Protein AF-A0A2T5HXB4-F1 (afdb_monomer_lite)

Organism: NCBI:txid42354

InterPro domains:
  IPR046818 MmeI-like, C-terminal domain [PF20467] (99-154)

Radius of gyration: 26.21 Å; chains: 1; bounding box: 46×57×66 Å

Foldseek 3Di:
DDPPPDDPDDPVVCVVVVNDPPPPPPPPPVPPPDPPPPPQPPVLVVLVVQLVVLVVVLVVVLCCQLQPPVFWDFDDDPVCVVVVHGTDTDGDPPCVVVNVCSDPVNCVVVVDPVNVVSVQSNVVSVCVSVVNPPDDPPPDPVVVVVVVVVVVVVVVVVVVVVDPPPPDD

Secondary structure (DSSP, 8-state):
--S---PPPPHHHHHHTT---------------PPPP-PPPTTTHHHHHHHHHHHHHHHHHHHHHHS-TTTEEEE--HHHHHTTPPPEEEEPTT-HHHHHH--HHHHHHH--HHHHHHHHHHHHHHHHHTT-TT--TT--HHHHHHHHHHHHHHHHHHHHHHS------

Structure (mmCIF, N/CA/C/O backbone):
data_AF-A0A2T5HXB4-F1
#
_entry.id   AF-A0A2T5HXB4-F1
#
loop_
_atom_site.group_PDB
_atom_site.id
_atom_site.type_symbol
_atom_site.label_atom_id
_atom_site.label_alt_id
_atom_site.label_comp_id
_atom_site.label_asym_id
_atom_site.label_entity_id
_atom_site.label_seq_id
_atom_site.pdbx_PDB_ins_code
_atom_site.Cartn_x
_atom_site.Cartn_y
_atom_site.Cartn_z
_atom_site.occupancy
_atom_site.B_iso_or_equiv
_atom_site.auth_seq_id
_atom_site.auth_comp_id
_atom_site.auth_asym_id
_atom_site.auth_atom_id
_atom_site.pdbx_PDB_model_num
ATOM 1 N N . MET A 1 1 ? 12.388 22.398 -40.559 1.00 40.94 1 MET A N 1
ATOM 2 C CA . MET A 1 1 ? 12.284 23.500 -39.581 1.00 40.94 1 MET A CA 1
ATOM 3 C C . MET A 1 1 ? 13.487 23.392 -38.665 1.00 40.94 1 MET A C 1
ATOM 5 O O . MET A 1 1 ? 13.696 22.331 -38.093 1.00 40.94 1 MET A O 1
ATOM 9 N N . THR A 1 2 ? 14.347 24.404 -38.661 1.00 40.16 2 THR A N 1
ATOM 10 C CA . THR A 1 2 ? 15.580 24.456 -37.866 1.00 40.16 2 THR A CA 1
ATOM 11 C C . THR A 1 2 ? 15.279 24.781 -36.393 1.00 40.16 2 THR A C 1
ATOM 13 O O . THR A 1 2 ? 14.252 25.398 -36.118 1.00 40.16 2 THR A O 1
ATOM 16 N N . PRO A 1 3 ? 16.143 24.396 -35.433 1.00 42.47 3 PRO A N 1
ATOM 17 C CA . PRO A 1 3 ? 15.851 24.449 -33.991 1.00 42.47 3 PRO A CA 1
ATOM 18 C C . PRO A 1 3 ? 15.959 25.848 -33.340 1.00 42.47 3 PRO A C 1
ATOM 20 O O . PRO A 1 3 ? 16.259 25.938 -32.155 1.00 42.47 3 PRO A O 1
ATOM 23 N N . ALA A 1 4 ? 15.787 26.940 -34.090 1.00 44.69 4 ALA A N 1
ATOM 24 C CA . ALA A 1 4 ? 16.330 28.254 -33.719 1.00 44.69 4 ALA A CA 1
ATOM 25 C C . ALA A 1 4 ? 15.312 29.365 -33.378 1.00 44.69 4 ALA A C 1
ATOM 27 O O . ALA A 1 4 ? 15.701 30.523 -33.400 1.00 44.69 4 ALA A O 1
ATOM 28 N N . ASP A 1 5 ? 14.059 29.065 -33.017 1.00 48.22 5 ASP A N 1
ATOM 29 C CA . ASP A 1 5 ? 13.065 30.117 -32.700 1.00 48.22 5 ASP A CA 1
ATOM 30 C C . ASP A 1 5 ? 12.237 29.837 -31.435 1.00 48.22 5 ASP A C 1
ATOM 32 O O . ASP A 1 5 ? 11.010 29.752 -31.447 1.00 48.22 5 ASP A O 1
ATOM 36 N N . THR A 1 6 ? 12.914 29.726 -30.293 1.00 54.94 6 THR A N 1
ATOM 37 C CA . THR A 1 6 ? 12.271 29.894 -28.979 1.00 54.94 6 THR A CA 1
ATOM 38 C C . THR A 1 6 ? 13.093 30.834 -28.111 1.00 54.94 6 THR A C 1
ATOM 40 O O . THR A 1 6 ? 13.538 30.461 -27.026 1.00 54.94 6 THR A O 1
ATOM 43 N N . ASN A 1 7 ? 13.330 32.056 -28.586 1.00 55.59 7 ASN A N 1
ATOM 44 C CA . ASN A 1 7 ? 13.723 33.117 -27.668 1.00 55.59 7 ASN A CA 1
ATOM 45 C C . ASN A 1 7 ? 12.453 33.613 -26.945 1.00 55.59 7 ASN A C 1
ATOM 47 O O . ASN A 1 7 ? 11.413 33.758 -27.597 1.00 55.59 7 ASN A O 1
ATOM 51 N N . PRO A 1 8 ? 12.469 33.839 -25.619 1.00 56.12 8 PRO A N 1
ATOM 52 C CA . PRO A 1 8 ? 11.319 34.408 -24.931 1.00 56.12 8 PRO A CA 1
ATOM 53 C C . PRO A 1 8 ? 10.996 35.776 -25.540 1.00 56.12 8 PRO A C 1
ATOM 55 O O . PRO A 1 8 ? 11.896 36.598 -25.704 1.00 56.12 8 PRO A O 1
ATOM 58 N N . LYS A 1 9 ? 9.721 36.018 -25.871 1.00 65.62 9 LYS A N 1
ATOM 59 C CA . LYS A 1 9 ? 9.261 37.313 -26.399 1.00 65.62 9 LYS A CA 1
ATOM 60 C C . LYS A 1 9 ? 9.667 38.443 -25.459 1.00 65.62 9 LYS A C 1
ATOM 62 O O . LYS A 1 9 ? 9.583 38.276 -24.234 1.00 65.62 9 LYS A O 1
ATOM 67 N N . SER A 1 10 ? 10.074 39.574 -26.024 1.00 69.12 10 SER A N 1
ATOM 68 C CA . SER A 1 10 ? 10.408 40.750 -25.224 1.00 69.12 10 SER A CA 1
ATOM 69 C C . SER A 1 10 ? 9.160 41.271 -24.506 1.00 69.12 10 SER A C 1
ATOM 71 O O . SER A 1 10 ? 8.021 40.985 -24.889 1.00 69.12 10 SER A O 1
ATOM 73 N N . ASP A 1 11 ? 9.351 42.034 -23.434 1.00 61.50 11 ASP A N 1
ATOM 74 C CA . ASP A 1 11 ? 8.221 42.575 -22.671 1.00 61.50 11 ASP A CA 1
ATOM 75 C C . ASP A 1 11 ? 7.391 43.576 -23.492 1.00 61.50 11 ASP A C 1
ATOM 77 O O . ASP A 1 11 ? 6.183 43.710 -23.290 1.00 61.50 11 ASP A O 1
ATOM 81 N N . GLU A 1 12 ? 8.007 44.194 -24.499 1.00 67.25 12 GLU A N 1
ATOM 82 C CA . GLU A 1 12 ? 7.352 45.080 -25.460 1.00 67.25 12 GLU A CA 1
ATOM 83 C C . GLU A 1 12 ? 6.414 44.309 -26.407 1.00 67.25 12 GLU A C 1
ATOM 85 O O . GLU A 1 12 ? 5.265 44.710 -26.612 1.00 67.25 12 GLU A O 1
ATOM 90 N N . GLU A 1 13 ? 6.838 43.136 -26.893 1.00 66.81 13 GLU A N 1
ATOM 91 C CA . GLU A 1 13 ? 5.997 42.248 -27.709 1.00 66.81 13 GLU A CA 1
ATOM 92 C C . GLU A 1 13 ? 4.819 41.671 -26.913 1.00 66.81 13 GLU A C 1
ATOM 94 O O . GLU A 1 13 ? 3.716 41.514 -27.444 1.00 66.81 13 GLU A O 1
ATOM 99 N N . LYS A 1 14 ? 5.023 41.371 -25.623 1.00 64.12 14 LYS A N 1
ATOM 100 C CA . LYS A 1 14 ? 3.949 40.901 -24.732 1.00 64.12 14 LYS A CA 1
ATOM 101 C C . LYS A 1 14 ? 2.886 41.982 -24.528 1.00 64.12 14 LYS A C 1
ATOM 103 O O . LYS A 1 14 ? 1.695 41.678 -24.624 1.00 64.12 14 LYS A O 1
ATOM 108 N N . ARG A 1 15 ? 3.298 43.240 -24.327 1.00 67.25 15 ARG A N 1
ATOM 109 C CA . ARG A 1 15 ? 2.386 44.390 -24.194 1.00 67.25 15 ARG A CA 1
ATOM 110 C C . ARG A 1 15 ? 1.585 44.653 -25.466 1.00 67.25 15 ARG A C 1
ATOM 112 O O . ARG A 1 15 ? 0.379 44.873 -25.381 1.00 67.25 15 ARG A O 1
ATOM 119 N N . ALA A 1 16 ? 2.225 44.572 -26.634 1.00 69.25 16 ALA A N 1
ATOM 120 C CA . ALA A 1 16 ? 1.561 44.744 -27.929 1.00 69.25 16 ALA A CA 1
ATOM 121 C C . ALA A 1 16 ? 0.493 43.665 -28.203 1.00 69.25 16 ALA A C 1
ATOM 123 O O . ALA A 1 16 ? -0.519 43.939 -28.845 1.00 69.25 16 ALA A O 1
ATOM 124 N N . LEU A 1 17 ? 0.682 42.454 -27.666 1.00 63.59 17 LEU A N 1
ATOM 125 C CA . LEU A 1 17 ? -0.281 41.347 -27.733 1.00 63.59 17 LEU A CA 1
ATOM 126 C C . LEU A 1 17 ? -1.390 41.422 -26.666 1.00 63.59 17 LEU A C 1
ATOM 128 O O . LEU A 1 17 ? -2.190 40.494 -26.551 1.00 63.59 17 LEU A O 1
ATOM 132 N N . GLY A 1 18 ? -1.453 42.503 -25.883 1.00 47.62 18 GLY A N 1
ATOM 133 C CA . GLY A 1 18 ? -2.497 42.711 -24.881 1.00 47.62 18 GLY A CA 1
ATOM 134 C C . GLY A 1 18 ? -2.342 41.856 -23.621 1.00 47.62 18 GLY A C 1
ATOM 135 O O . GLY A 1 18 ? -3.285 41.777 -22.828 1.00 47.62 18 GLY A O 1
ATOM 136 N N . TYR A 1 19 ? -1.173 41.238 -23.398 1.00 51.59 19 TYR A N 1
ATOM 137 C CA . TYR A 1 19 ? -0.861 40.679 -22.086 1.00 51.59 19 TYR A CA 1
ATOM 138 C C . TYR A 1 19 ? -0.754 41.840 -21.102 1.00 51.59 19 TYR A C 1
ATOM 140 O O . TYR A 1 19 ? 0.117 42.701 -21.224 1.00 51.59 19 TYR A O 1
ATOM 148 N N . LYS A 1 20 ? -1.667 41.878 -20.129 1.00 54.88 20 LYS A N 1
ATOM 149 C CA . LYS A 1 20 ? -1.502 42.755 -18.972 1.00 54.88 20 LYS A CA 1
ATOM 150 C C . LYS A 1 20 ? -0.253 42.296 -18.236 1.00 54.88 20 LYS A C 1
ATOM 152 O O . LYS A 1 20 ? -0.041 41.086 -18.134 1.00 54.88 20 LYS A O 1
ATOM 157 N N . ASP A 1 21 ? 0.530 43.246 -17.732 1.00 51.25 21 ASP A N 1
ATOM 158 C CA . ASP A 1 21 ? 1.555 42.964 -16.734 1.00 51.25 21 ASP A CA 1
ATOM 159 C C . ASP A 1 21 ? 0.824 42.235 -15.609 1.00 51.25 21 ASP A C 1
ATOM 161 O O . ASP A 1 21 ? 0.056 42.835 -14.860 1.00 51.25 21 ASP A O 1
ATOM 165 N N . SER A 1 22 ? 0.902 40.903 -15.593 1.00 47.88 22 SER A N 1
ATOM 166 C CA . SER A 1 22 ? 0.325 40.141 -14.503 1.00 47.88 22 SER A CA 1
ATOM 167 C C . SER A 1 22 ? 1.006 40.694 -13.271 1.00 47.88 22 SER A C 1
ATOM 169 O O . SER A 1 22 ? 2.240 40.705 -13.252 1.00 47.88 22 SER A O 1
ATOM 171 N N . ASP A 1 23 ? 0.227 41.158 -12.296 1.00 40.44 23 ASP A N 1
ATOM 172 C CA . ASP A 1 23 ? 0.680 41.450 -10.942 1.00 40.44 23 ASP A CA 1
ATOM 173 C C . ASP A 1 23 ? 1.238 40.154 -10.337 1.00 40.44 23 ASP A C 1
ATOM 175 O O . ASP A 1 23 ? 0.651 39.497 -9.485 1.00 40.44 23 ASP A O 1
ATOM 179 N N . ASN A 1 24 ? 2.403 39.764 -10.833 1.00 45.91 24 ASN A N 1
ATOM 180 C CA . ASN A 1 24 ? 3.348 38.869 -10.226 1.00 45.91 24 ASN A CA 1
ATOM 181 C C . ASN A 1 24 ? 4.294 39.756 -9.412 1.00 45.91 24 ASN A C 1
ATOM 183 O O . ASN A 1 24 ? 5.512 39.602 -9.442 1.00 45.91 24 ASN A O 1
ATOM 187 N N . GLN A 1 25 ? 3.719 40.712 -8.664 1.00 40.38 25 GLN A N 1
ATOM 188 C CA . GLN A 1 25 ? 4.260 40.984 -7.347 1.00 40.38 25 GLN A CA 1
ATOM 189 C C . GLN A 1 25 ? 4.327 39.617 -6.700 1.00 40.38 25 GLN A C 1
ATOM 191 O O . GLN A 1 25 ? 3.293 38.972 -6.506 1.00 40.38 25 GLN A O 1
ATOM 196 N N . ALA A 1 26 ? 5.556 39.142 -6.503 1.00 35.62 26 ALA A N 1
ATOM 197 C CA . ALA A 1 26 ? 5.826 37.944 -5.750 1.00 35.62 26 ALA A CA 1
ATOM 198 C C . ALA A 1 26 ? 4.856 37.964 -4.577 1.00 35.62 26 ALA A C 1
ATOM 200 O O . ALA A 1 26 ? 4.906 38.878 -3.752 1.00 35.62 26 ALA A O 1
ATOM 201 N N . ARG A 1 27 ? 3.924 37.007 -4.538 1.00 41.66 27 ARG A N 1
ATOM 202 C CA . ARG A 1 27 ? 3.272 36.673 -3.286 1.00 41.66 27 ARG A CA 1
ATOM 203 C C . ARG A 1 27 ? 4.419 36.239 -2.390 1.00 41.66 27 ARG A C 1
ATOM 205 O O . ARG A 1 27 ? 4.738 35.059 -2.302 1.00 41.66 27 ARG A O 1
ATOM 212 N N . THR A 1 28 ? 5.024 37.200 -1.707 1.00 40.09 28 THR A N 1
ATOM 213 C CA . THR A 1 28 ? 5.630 37.024 -0.403 1.00 40.09 28 THR A CA 1
ATOM 214 C C . THR A 1 28 ? 4.466 36.724 0.537 1.00 40.09 28 THR A C 1
ATOM 216 O O . THR A 1 28 ? 4.181 37.466 1.469 1.00 40.09 28 THR A O 1
ATOM 219 N N . GLY A 1 29 ? 3.724 35.647 0.252 1.00 44.34 29 GLY A N 1
ATOM 220 C CA . GLY A 1 29 ? 3.163 34.890 1.338 1.00 44.34 29 GLY A CA 1
ATOM 221 C C . GLY A 1 29 ? 4.387 34.534 2.149 1.00 44.34 29 GLY A C 1
ATOM 222 O O . GLY A 1 29 ? 5.337 33.964 1.606 1.00 44.34 29 GLY A O 1
ATOM 223 N N . GLU A 1 30 ? 4.422 34.969 3.402 1.00 43.09 30 GLU A N 1
ATOM 224 C CA . GLU A 1 30 ? 5.189 34.246 4.395 1.00 43.09 30 GLU A CA 1
ATOM 225 C C . GLU A 1 30 ? 4.913 32.772 4.113 1.00 43.09 30 GLU A C 1
ATOM 227 O O . GLU A 1 30 ? 3.795 32.286 4.302 1.00 43.09 30 GLU A O 1
ATOM 232 N N . TYR A 1 31 ? 5.891 32.078 3.529 1.00 47.53 31 TYR A N 1
ATOM 233 C CA . TYR A 1 31 ? 5.889 30.636 3.559 1.00 47.53 31 TYR A CA 1
ATOM 234 C C . TYR A 1 31 ? 5.983 30.356 5.045 1.00 47.53 31 TYR A C 1
ATOM 236 O O . TYR A 1 31 ? 7.068 30.442 5.622 1.00 47.53 31 TYR A O 1
ATOM 244 N N . ALA A 1 32 ? 4.824 30.147 5.679 1.00 55.91 32 ALA A N 1
ATOM 245 C CA . ALA A 1 32 ? 4.756 29.619 7.022 1.00 55.91 32 ALA A CA 1
ATOM 246 C C . ALA A 1 32 ? 5.779 28.489 7.049 1.00 55.91 32 ALA A C 1
ATOM 248 O O . ALA A 1 32 ? 5.769 27.646 6.142 1.00 55.91 32 ALA A O 1
ATOM 249 N N . ALA A 1 33 ? 6.727 28.575 7.989 1.00 53.66 33 ALA A N 1
ATOM 250 C CA . ALA A 1 33 ? 7.830 27.632 8.086 1.00 53.66 33 ALA A CA 1
ATOM 251 C C . ALA A 1 33 ? 7.292 26.217 7.832 1.00 53.66 33 ALA A C 1
ATOM 253 O O . ALA A 1 33 ? 6.191 25.924 8.320 1.00 53.66 33 ALA A O 1
ATOM 254 N N . PRO A 1 34 ? 7.996 25.375 7.044 1.00 55.44 34 PRO A N 1
ATOM 255 C CA . PRO A 1 34 ? 7.513 24.039 6.724 1.00 55.44 34 PRO A CA 1
ATOM 256 C C . PRO A 1 34 ? 7.028 23.406 8.018 1.00 55.44 34 PRO A C 1
ATOM 258 O O . PRO A 1 34 ? 7.781 23.392 8.995 1.00 55.44 34 PRO A O 1
ATOM 261 N N . ILE A 1 35 ? 5.750 23.001 8.040 1.00 53.84 35 ILE A N 1
ATOM 262 C CA . ILE A 1 35 ? 5.123 22.446 9.240 1.00 53.84 35 ILE A CA 1
ATOM 263 C C . ILE A 1 35 ? 6.107 21.398 9.759 1.00 53.84 35 ILE A C 1
ATOM 265 O O . ILE A 1 35 ? 6.435 20.480 8.996 1.00 53.84 35 ILE A O 1
ATOM 269 N N . PRO A 1 36 ? 6.658 21.571 10.976 1.00 52.16 36 PRO A N 1
ATOM 270 C CA . PRO A 1 36 ? 7.692 20.683 11.466 1.00 52.16 36 PRO A CA 1
ATOM 271 C C . PRO A 1 36 ? 7.163 19.262 11.356 1.00 52.16 36 PRO A C 1
ATOM 273 O O . PRO A 1 36 ? 6.002 19.009 11.694 1.00 52.16 36 PRO A O 1
ATOM 276 N N . ALA A 1 37 ? 7.991 18.358 10.823 1.00 56.44 37 ALA A N 1
ATOM 277 C CA . ALA A 1 37 ? 7.622 16.959 10.716 1.00 56.44 37 ALA A CA 1
ATOM 278 C C . ALA A 1 37 ? 7.099 16.524 12.085 1.00 56.44 37 ALA A C 1
ATOM 280 O O . ALA A 1 37 ? 7.822 16.613 13.080 1.00 56.44 37 ALA A O 1
ATOM 281 N N . ILE A 1 38 ? 5.824 16.133 12.150 1.00 60.50 38 ILE A N 1
ATOM 282 C CA . ILE A 1 38 ? 5.235 15.622 13.382 1.00 60.50 38 ILE A CA 1
ATOM 283 C C . ILE A 1 38 ? 5.901 14.268 13.604 1.00 60.50 38 ILE A C 1
ATOM 285 O O . ILE A 1 38 ? 5.464 13.246 13.076 1.00 60.50 38 ILE A O 1
ATOM 289 N N . ILE A 1 39 ? 7.029 14.279 14.313 1.00 63.81 39 ILE A N 1
ATOM 290 C CA . ILE A 1 39 ? 7.713 13.064 14.722 1.00 63.81 39 ILE A CA 1
ATOM 291 C C . ILE A 1 39 ? 6.757 12.366 15.679 1.00 63.81 39 ILE A C 1
ATOM 293 O O . ILE A 1 39 ? 6.357 12.942 16.690 1.00 63.81 39 ILE A O 1
ATOM 297 N N . ALA A 1 40 ? 6.357 11.143 15.327 1.00 62.97 40 ALA A N 1
ATOM 298 C CA . ALA A 1 40 ? 5.561 10.310 16.211 1.00 62.97 40 ALA A CA 1
ATOM 299 C C . ALA A 1 40 ? 6.255 10.265 17.577 1.00 62.97 40 ALA A C 1
ATOM 301 O O . ALA A 1 40 ? 7.431 9.893 17.671 1.00 62.97 40 ALA A O 1
ATOM 302 N N . ASN A 1 41 ? 5.532 10.656 18.626 1.00 78.31 41 ASN A N 1
ATOM 303 C CA . ASN A 1 41 ? 6.059 10.565 19.981 1.00 78.31 41 ASN A CA 1
ATOM 304 C C . ASN A 1 41 ? 6.404 9.100 20.289 1.00 78.31 41 ASN A C 1
ATOM 306 O O . ASN A 1 41 ? 5.890 8.186 19.642 1.00 78.31 41 ASN A O 1
ATOM 310 N N . GLU A 1 42 ? 7.245 8.855 21.294 1.00 78.75 42 GLU A N 1
ATOM 311 C CA . GLU A 1 42 ? 7.710 7.501 21.646 1.00 78.75 42 GLU A CA 1
ATOM 312 C C . GLU A 1 42 ? 6.553 6.486 21.764 1.00 78.75 42 GLU A C 1
ATOM 314 O O . GLU A 1 42 ? 6.637 5.372 21.257 1.00 78.75 42 GLU A O 1
ATOM 319 N N . SER A 1 43 ? 5.417 6.913 22.325 1.00 82.69 43 SER A N 1
ATOM 320 C CA . SER A 1 43 ? 4.200 6.102 22.462 1.00 82.69 43 SER A CA 1
ATOM 321 C C . SER A 1 43 ? 3.493 5.763 21.142 1.00 82.69 43 SER A C 1
ATOM 323 O O . SER A 1 43 ? 2.771 4.772 21.072 1.00 82.69 43 SER A O 1
ATOM 325 N N . GLN A 1 44 ? 3.682 6.562 20.092 1.00 85.19 44 GLN A N 1
ATOM 326 C CA . GLN A 1 44 ? 3.080 6.383 18.766 1.00 85.19 44 GLN A CA 1
ATOM 327 C C . GLN A 1 44 ? 4.002 5.626 17.801 1.00 85.19 44 GLN A C 1
ATOM 329 O O . GLN A 1 44 ? 3.535 5.115 16.780 1.00 85.19 44 GLN A O 1
ATOM 334 N N . ARG A 1 45 ? 5.302 5.526 18.114 1.00 88.25 45 ARG A N 1
ATOM 335 C CA . ARG 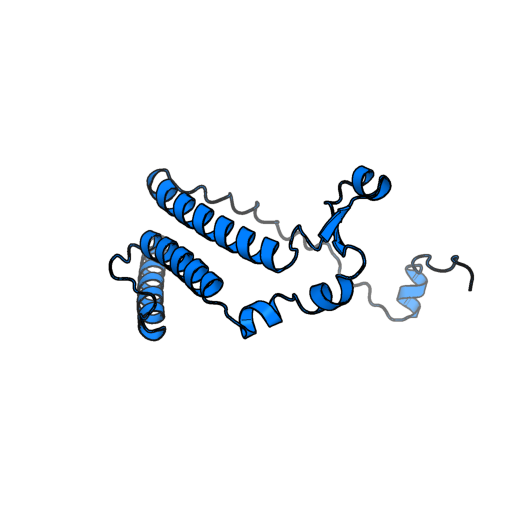A 1 45 ? 6.307 4.883 17.257 1.00 88.25 45 ARG A CA 1
ATOM 336 C C . ARG A 1 45 ? 5.957 3.435 16.884 1.00 88.25 45 ARG A C 1
ATOM 338 O O . ARG A 1 45 ? 6.073 3.122 15.700 1.00 88.25 45 ARG A O 1
ATOM 345 N N . PRO A 1 46 ? 5.485 2.561 17.797 1.00 92.38 46 PRO A N 1
ATOM 346 C CA . PRO A 1 46 ? 5.138 1.187 17.427 1.00 92.38 46 PRO A CA 1
ATOM 347 C C . PRO A 1 46 ? 4.027 1.117 16.372 1.00 92.38 46 PRO A C 1
ATOM 349 O O . PRO A 1 46 ? 4.129 0.363 15.409 1.00 92.38 46 PRO A O 1
ATOM 352 N N . ALA A 1 47 ? 2.992 1.951 16.515 1.00 92.00 47 ALA A N 1
ATOM 353 C CA . ALA A 1 47 ? 1.894 2.022 15.556 1.00 92.00 47 ALA A CA 1
ATOM 354 C C . ALA A 1 47 ? 2.359 2.578 14.199 1.00 92.00 47 ALA A C 1
ATOM 356 O O . ALA A 1 47 ? 2.001 2.038 13.154 1.00 92.00 47 ALA A O 1
ATOM 357 N N . ALA A 1 48 ? 3.203 3.615 14.209 1.00 92.06 48 ALA A N 1
ATOM 358 C CA . ALA A 1 48 ? 3.778 4.182 12.992 1.00 92.06 48 ALA A CA 1
ATOM 359 C C . ALA A 1 48 ? 4.636 3.159 12.224 1.00 92.06 48 ALA A C 1
ATOM 361 O O . ALA A 1 48 ? 4.517 3.060 11.005 1.00 92.06 48 ALA A O 1
ATOM 362 N N . LEU A 1 49 ? 5.452 2.366 12.929 1.00 94.25 49 LEU A N 1
ATOM 363 C CA . LEU A 1 49 ? 6.256 1.298 12.328 1.00 94.25 49 LEU A CA 1
ATOM 364 C C . LEU A 1 49 ? 5.383 0.197 11.717 1.00 94.25 49 LEU A C 1
ATOM 366 O O . LEU A 1 49 ? 5.632 -0.204 10.584 1.00 94.25 49 LEU A O 1
ATOM 370 N N . ALA A 1 50 ? 4.335 -0.240 12.420 1.00 95.56 50 ALA A N 1
ATOM 371 C CA . ALA A 1 50 ? 3.419 -1.260 11.909 1.00 95.56 50 ALA A CA 1
ATOM 372 C C . ALA A 1 50 ? 2.713 -0.810 10.616 1.00 95.56 50 ALA A C 1
ATOM 374 O O . ALA A 1 50 ? 2.609 -1.577 9.658 1.00 95.56 50 ALA A O 1
ATOM 375 N N . ILE A 1 51 ? 2.271 0.452 10.559 1.00 96.44 51 ILE A N 1
ATOM 376 C CA . ILE A 1 51 ? 1.688 1.038 9.344 1.00 96.44 51 ILE A CA 1
ATOM 377 C C . ILE A 1 51 ? 2.737 1.111 8.230 1.00 96.44 51 ILE A C 1
ATOM 379 O O . ILE A 1 51 ? 2.449 0.733 7.094 1.00 96.44 51 ILE A O 1
ATOM 383 N N . ALA A 1 52 ? 3.951 1.575 8.541 1.00 96.38 52 ALA A N 1
ATOM 384 C CA . ALA A 1 52 ? 5.027 1.702 7.564 1.00 96.38 52 ALA A CA 1
ATOM 385 C C . ALA A 1 52 ? 5.405 0.348 6.947 1.00 96.38 52 ALA A C 1
ATOM 387 O O . ALA A 1 52 ? 5.544 0.252 5.729 1.00 96.38 52 ALA A O 1
ATOM 388 N N . GLU A 1 53 ? 5.508 -0.706 7.757 1.00 97.62 53 GLU A N 1
ATOM 389 C CA . GLU A 1 53 ? 5.800 -2.063 7.292 1.00 97.62 53 GLU A CA 1
ATOM 390 C C . GLU A 1 53 ? 4.698 -2.593 6.362 1.00 97.62 53 GLU A C 1
ATOM 392 O O . GLU A 1 53 ? 4.982 -3.069 5.258 1.00 97.62 53 GLU A O 1
ATOM 397 N N . ALA A 1 54 ? 3.429 -2.455 6.761 1.00 97.62 54 ALA A N 1
ATOM 398 C CA . ALA A 1 54 ? 2.297 -2.893 5.947 1.00 97.62 54 ALA A CA 1
ATOM 399 C C . ALA A 1 54 ? 2.212 -2.119 4.618 1.00 97.62 54 ALA A C 1
ATOM 401 O O . ALA A 1 54 ? 2.038 -2.717 3.550 1.00 97.62 54 ALA A O 1
ATOM 402 N N . ALA A 1 55 ? 2.399 -0.797 4.661 1.00 98.00 55 ALA A N 1
ATOM 403 C CA . ALA A 1 55 ? 2.401 0.057 3.478 1.00 98.00 55 ALA A CA 1
ATOM 404 C C . ALA A 1 55 ? 3.572 -0.270 2.540 1.00 98.00 55 ALA A C 1
ATOM 406 O O . ALA A 1 55 ? 3.380 -0.357 1.322 1.00 98.00 55 ALA A O 1
ATOM 407 N N . PHE A 1 56 ? 4.764 -0.506 3.096 1.00 97.69 56 PHE A N 1
ATOM 408 C CA . PHE A 1 56 ? 5.940 -0.922 2.337 1.00 97.69 56 PHE A CA 1
ATOM 409 C C . PHE A 1 56 ? 5.691 -2.251 1.624 1.00 97.69 56 PHE A C 1
ATOM 411 O O . PHE A 1 56 ? 5.912 -2.350 0.417 1.00 97.69 56 PHE A O 1
ATOM 418 N N . LYS A 1 57 ? 5.141 -3.246 2.327 1.00 97.69 57 LYS A N 1
ATOM 419 C CA . LYS A 1 57 ? 4.800 -4.551 1.750 1.00 97.69 57 LYS A CA 1
ATOM 420 C C . LYS A 1 57 ? 3.773 -4.433 0.623 1.00 97.69 57 LYS A C 1
ATOM 422 O O . LYS A 1 57 ? 3.964 -5.008 -0.448 1.00 97.69 57 LYS A O 1
ATOM 427 N N . LEU A 1 58 ? 2.713 -3.647 0.814 1.00 97.81 58 LEU A N 1
ATOM 428 C CA . LEU A 1 58 ? 1.724 -3.376 -0.232 1.00 97.81 58 LEU A CA 1
ATOM 429 C C . LEU A 1 58 ? 2.361 -2.676 -1.449 1.00 97.81 58 LEU A C 1
ATOM 431 O O . LEU A 1 58 ? 2.020 -2.985 -2.593 1.00 97.81 58 LEU A O 1
ATOM 435 N N . ASN A 1 59 ? 3.271 -1.725 -1.231 1.00 97.62 59 ASN A N 1
ATOM 436 C CA . ASN A 1 59 ? 3.990 -1.050 -2.311 1.00 97.62 59 ASN A CA 1
ATOM 437 C C . ASN A 1 59 ? 4.938 -1.994 -3.063 1.00 97.62 59 ASN A C 1
ATOM 439 O O . ASN A 1 59 ? 4.999 -1.946 -4.290 1.00 97.62 59 ASN A O 1
ATOM 443 N N . GLN A 1 60 ? 5.633 -2.877 -2.346 1.00 96.81 60 GLN A N 1
ATOM 444 C CA . GLN A 1 60 ? 6.513 -3.885 -2.927 1.00 96.81 60 GLN A CA 1
ATOM 445 C C . GLN A 1 60 ? 5.725 -4.852 -3.817 1.00 96.81 60 GLN A C 1
ATOM 447 O O . GLN A 1 60 ? 6.102 -5.076 -4.963 1.00 96.81 60 GLN A O 1
ATOM 452 N N . LEU A 1 61 ? 4.589 -5.369 -3.337 1.00 97.19 61 LEU A N 1
ATOM 453 C CA . LEU A 1 61 ? 3.736 -6.273 -4.114 1.00 97.19 61 LEU A CA 1
ATOM 454 C C . LEU A 1 61 ? 3.169 -5.594 -5.368 1.00 97.19 61 LEU A C 1
ATOM 456 O O . LEU A 1 61 ? 3.201 -6.180 -6.449 1.00 97.19 61 LEU A O 1
ATOM 460 N N . ARG A 1 62 ? 2.705 -4.341 -5.249 1.00 97.12 62 ARG A N 1
ATOM 461 C CA . ARG A 1 62 ? 2.247 -3.548 -6.403 1.00 97.12 62 ARG A CA 1
ATOM 462 C C . ARG A 1 62 ? 3.373 -3.312 -7.404 1.00 97.12 62 ARG A C 1
ATOM 464 O O . ARG A 1 62 ? 3.168 -3.528 -8.592 1.00 97.12 62 ARG A O 1
ATOM 471 N N . SER A 1 63 ? 4.552 -2.920 -6.930 1.00 95.06 63 SER A N 1
ATOM 472 C CA . SER A 1 63 ? 5.725 -2.677 -7.776 1.00 95.06 63 SER A CA 1
ATOM 473 C C . SER A 1 63 ? 6.167 -3.937 -8.518 1.00 95.06 63 SER A C 1
ATOM 475 O O . SER A 1 63 ? 6.386 -3.871 -9.722 1.00 95.06 63 SER A O 1
ATOM 477 N N . ASN A 1 64 ? 6.219 -5.084 -7.834 1.00 95.31 64 ASN A N 1
ATOM 478 C CA . ASN A 1 64 ? 6.584 -6.370 -8.432 1.00 95.31 64 ASN A CA 1
ATOM 479 C C . ASN A 1 64 ? 5.532 -6.859 -9.430 1.00 95.31 64 ASN A C 1
ATOM 481 O O . ASN A 1 64 ? 5.869 -7.476 -10.434 1.00 95.31 64 ASN A O 1
ATOM 485 N N . TRP A 1 65 ? 4.249 -6.588 -9.173 1.00 95.88 65 TRP A N 1
ATOM 486 C CA . TRP A 1 65 ? 3.204 -6.894 -10.140 1.00 95.88 65 TRP A CA 1
ATOM 487 C C . TRP A 1 65 ? 3.302 -5.986 -11.368 1.00 95.88 65 TRP A C 1
ATOM 489 O O . TRP A 1 65 ? 3.210 -6.488 -12.480 1.00 95.88 65 TRP A O 1
ATOM 499 N N . LEU A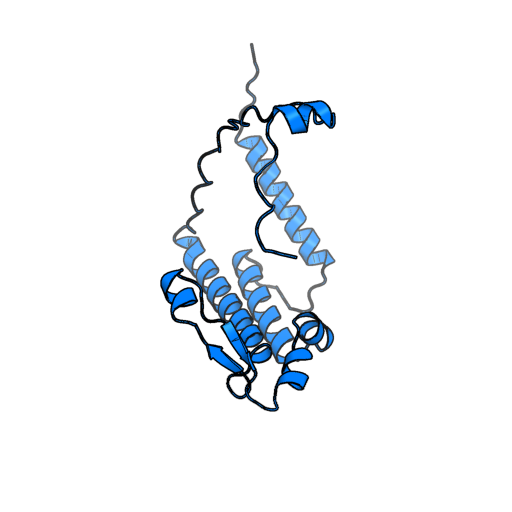 1 66 ? 3.505 -4.676 -11.197 1.00 95.31 66 LEU A N 1
ATOM 500 C CA . LEU A 1 66 ? 3.627 -3.732 -12.315 1.00 95.31 66 LEU A CA 1
ATOM 501 C C . LEU A 1 66 ? 4.870 -4.004 -13.163 1.00 95.31 66 LEU A C 1
ATOM 503 O O . LEU A 1 66 ? 4.793 -3.972 -14.384 1.00 95.31 66 LEU A O 1
ATOM 507 N N . ASN A 1 67 ? 5.996 -4.286 -12.509 1.00 95.00 67 ASN A N 1
ATOM 508 C CA . ASN A 1 67 ? 7.298 -4.466 -13.137 1.00 95.00 67 ASN A CA 1
ATOM 509 C C . ASN A 1 67 ? 7.931 -5.780 -12.659 1.00 95.00 67 ASN A C 1
ATOM 511 O O . ASN A 1 67 ? 8.812 -5.756 -11.792 1.00 95.00 67 ASN A O 1
ATOM 515 N N . PRO A 1 68 ? 7.481 -6.932 -13.183 1.00 94.56 68 PRO A N 1
ATOM 516 C CA . PRO A 1 68 ? 8.041 -8.216 -12.790 1.00 94.56 68 PRO A CA 1
ATOM 517 C C . PRO A 1 68 ? 9.522 -8.302 -13.186 1.00 94.56 68 PRO A C 1
ATOM 519 O O . PRO A 1 68 ? 9.859 -7.934 -14.317 1.00 94.56 68 PRO A O 1
ATOM 522 N N . PRO A 1 69 ? 1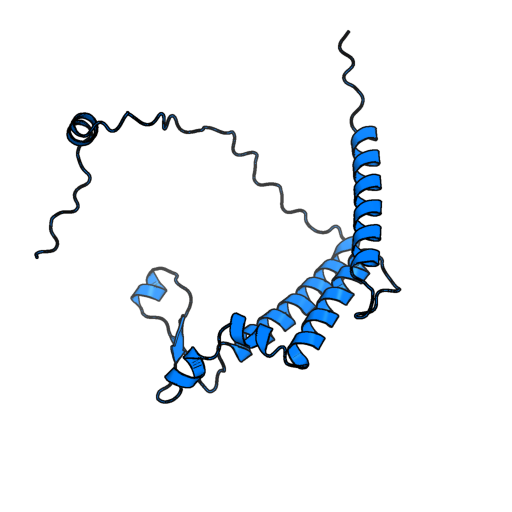0.423 -8.784 -12.309 1.00 91.69 69 PRO A N 1
ATOM 523 C CA . PRO A 1 69 ? 11.855 -8.876 -12.613 1.00 91.69 69 PRO A CA 1
ATOM 524 C C . PRO A 1 69 ? 12.149 -9.815 -13.791 1.00 91.69 69 PRO A C 1
ATOM 526 O O . PRO A 1 69 ? 13.148 -9.654 -14.495 1.00 91.69 69 PRO A O 1
ATOM 529 N N . GLU A 1 70 ? 11.274 -10.784 -14.048 1.00 92.25 70 GLU A N 1
ATOM 530 C CA . GLU A 1 70 ? 11.343 -11.647 -15.221 1.00 92.25 70 GLU A CA 1
ATOM 531 C C . GLU A 1 70 ? 11.087 -10.894 -16.538 1.00 92.25 70 GLU A C 1
ATOM 533 O O . GLU A 1 70 ? 11.576 -11.334 -17.572 1.00 92.25 70 GLU A O 1
ATOM 538 N N . TRP A 1 71 ? 10.381 -9.755 -16.512 1.00 94.38 71 TRP A N 1
ATOM 539 C CA . TRP A 1 71 ? 9.925 -9.018 -17.702 1.00 94.38 71 TRP A CA 1
ATOM 540 C C . TRP A 1 71 ? 10.568 -7.641 -17.866 1.00 94.38 71 TRP A C 1
ATOM 542 O O . TRP A 1 71 ? 10.482 -7.065 -18.947 1.00 94.38 71 TRP A O 1
ATOM 552 N N . VAL A 1 72 ? 11.183 -7.095 -16.816 1.00 95.69 72 VAL A N 1
ATOM 553 C CA . VAL A 1 72 ? 11.683 -5.716 -16.790 1.00 95.69 72 VAL A CA 1
ATOM 554 C C . VAL A 1 72 ? 13.140 -5.661 -16.349 1.00 95.69 72 VAL A C 1
ATOM 556 O O . VAL A 1 72 ? 13.510 -6.252 -15.337 1.00 95.69 72 VAL A O 1
ATOM 559 N N . ASP A 1 73 ? 13.938 -4.874 -17.068 1.00 94.19 73 ASP A N 1
ATOM 560 C CA . ASP A 1 73 ? 15.274 -4.446 -16.666 1.00 94.19 73 ASP A CA 1
ATOM 561 C C . ASP A 1 73 ? 15.258 -2.988 -16.196 1.00 94.19 73 ASP A C 1
ATOM 563 O O . ASP A 1 73 ? 14.662 -2.107 -16.818 1.00 94.19 73 ASP A O 1
ATOM 567 N N . TRP A 1 74 ? 15.936 -2.716 -15.082 1.00 93.50 74 TRP A N 1
ATOM 568 C CA . TRP A 1 74 ? 16.078 -1.366 -14.538 1.00 93.50 74 TRP A CA 1
ATOM 569 C C . TRP A 1 74 ? 17.337 -0.707 -15.097 1.00 93.50 74 TRP A C 1
ATOM 571 O O . TRP A 1 74 ? 18.449 -0.975 -14.633 1.00 93.50 74 TRP A O 1
ATOM 581 N N . VAL A 1 75 ? 17.151 0.166 -16.084 1.00 93.69 75 VAL A N 1
ATOM 582 C CA . VAL A 1 75 ? 18.230 0.797 -16.858 1.00 93.69 75 VAL A CA 1
ATOM 583 C C . VAL A 1 75 ? 18.379 2.267 -16.462 1.00 93.69 75 VAL A C 1
ATOM 585 O O . VAL A 1 75 ? 17.415 2.913 -16.056 1.00 93.69 75 VAL A O 1
ATOM 588 N N . ILE A 1 76 ? 19.598 2.791 -16.562 1.00 94.44 76 ILE A N 1
ATOM 589 C CA . ILE A 1 76 ? 19.913 4.215 -16.419 1.00 94.44 76 ILE A CA 1
ATOM 590 C C . ILE A 1 76 ? 21.012 4.577 -17.417 1.00 94.44 76 ILE A C 1
ATOM 592 O O . ILE A 1 76 ? 21.979 3.821 -17.551 1.00 94.44 76 ILE A O 1
ATOM 596 N N . THR A 1 77 ? 20.867 5.686 -18.142 1.00 92.31 77 THR A N 1
ATOM 597 C CA . THR A 1 77 ? 21.934 6.174 -19.030 1.00 92.31 77 THR A CA 1
ATOM 598 C C . THR A 1 77 ? 22.990 6.964 -18.244 1.00 92.31 77 THR A C 1
ATOM 600 O O . THR A 1 77 ? 22.712 7.454 -17.146 1.00 92.31 77 THR A O 1
ATOM 603 N N . PRO A 1 78 ? 24.219 7.119 -18.766 1.00 93.00 78 PRO A N 1
ATOM 604 C CA . PRO A 1 78 ? 25.241 7.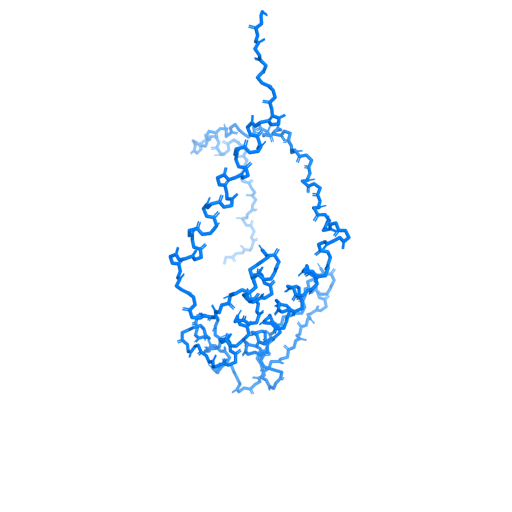944 -18.120 1.00 93.00 78 PRO A CA 1
ATOM 605 C C . PRO A 1 78 ? 24.797 9.398 -17.898 1.00 93.00 78 PRO A C 1
ATOM 607 O O . PRO A 1 78 ? 25.128 10.000 -16.876 1.00 93.00 78 PRO A O 1
ATOM 610 N N . GLU A 1 79 ? 24.021 9.956 -18.827 1.00 92.75 79 GLU A N 1
ATOM 611 C CA . GLU A 1 79 ? 23.460 11.306 -18.735 1.00 92.75 79 GLU A CA 1
ATOM 612 C C . GLU A 1 79 ? 22.418 11.391 -17.616 1.00 92.75 79 GLU A C 1
ATOM 614 O O . GLU A 1 79 ? 22.457 12.322 -16.810 1.00 92.75 79 GLU A O 1
ATOM 619 N N . GLU A 1 80 ? 21.528 10.396 -17.528 1.00 91.56 80 GLU A N 1
ATOM 620 C CA . GLU A 1 80 ? 20.520 10.294 -16.470 1.00 91.56 80 GLU A CA 1
ATOM 621 C C . GLU A 1 80 ? 21.175 10.161 -15.090 1.00 91.56 80 GLU A C 1
ATOM 623 O O . GLU A 1 80 ? 20.792 10.854 -14.147 1.00 91.56 80 GLU A O 1
ATOM 628 N N . LEU A 1 81 ? 22.216 9.330 -14.986 1.00 93.38 81 LEU A N 1
ATOM 629 C CA . LEU A 1 81 ? 22.990 9.158 -13.760 1.00 93.38 81 LEU A CA 1
ATOM 630 C C . LEU A 1 81 ? 23.679 10.463 -13.344 1.00 93.38 81 LEU A C 1
ATOM 632 O O . LEU A 1 81 ? 23.624 10.836 -12.173 1.00 93.38 81 LEU A O 1
ATOM 636 N N . LYS A 1 82 ? 24.289 11.185 -14.295 1.00 93.31 82 LYS A N 1
ATOM 637 C CA . LYS A 1 82 ? 24.934 12.484 -14.042 1.00 93.31 82 LYS A CA 1
ATOM 638 C C . LYS A 1 82 ? 23.936 13.542 -13.566 1.00 93.31 82 LYS A C 1
ATOM 640 O O . LYS A 1 82 ? 24.294 14.392 -12.756 1.00 93.31 82 LYS A O 1
ATOM 645 N N . ALA A 1 83 ? 22.701 13.487 -14.057 1.00 92.88 83 ALA A N 1
ATOM 646 C CA . ALA A 1 83 ? 21.617 14.373 -13.647 1.00 92.88 83 ALA A CA 1
ATOM 647 C C . ALA A 1 83 ? 20.887 13.910 -12.367 1.00 92.88 83 ALA A C 1
ATOM 649 O O . ALA A 1 83 ? 19.991 14.606 -11.896 1.00 92.88 83 ALA A O 1
ATOM 650 N N . GLY A 1 84 ? 21.271 12.768 -11.785 1.00 93.19 84 GLY A N 1
ATOM 651 C CA . GLY A 1 84 ? 20.682 12.250 -10.549 1.00 93.19 84 GLY A CA 1
ATOM 652 C C . GLY A 1 84 ? 19.288 11.640 -10.722 1.00 93.19 84 GLY A C 1
ATOM 653 O O . GLY A 1 84 ? 18.540 11.551 -9.748 1.00 93.19 84 GLY A O 1
ATOM 654 N N . PHE A 1 85 ? 18.916 11.223 -11.936 1.00 91.12 85 PHE A N 1
ATOM 655 C CA . PHE A 1 85 ? 17.641 10.548 -12.169 1.00 91.12 85 PHE A CA 1
ATOM 656 C C . PHE A 1 85 ? 17.659 9.101 -11.647 1.00 91.12 85 PHE A C 1
ATOM 658 O O . PHE A 1 85 ? 18.701 8.442 -11.656 1.00 91.12 85 PHE A O 1
ATOM 665 N N . PRO A 1 86 ? 16.512 8.571 -11.185 1.00 91.44 86 PRO A N 1
ATOM 666 C CA . PRO A 1 86 ? 16.401 7.169 -10.806 1.00 91.44 86 PRO A CA 1
ATOM 667 C C . PRO A 1 86 ? 16.418 6.253 -12.039 1.00 91.44 86 PRO A C 1
ATOM 669 O O . PRO A 1 86 ? 16.110 6.671 -13.154 1.00 91.44 86 PRO A O 1
ATOM 672 N N . LYS A 1 87 ? 16.716 4.966 -11.823 1.00 93.56 87 LYS A N 1
ATOM 673 C CA . LYS A 1 87 ? 16.606 3.941 -12.872 1.00 93.56 87 LYS A CA 1
ATOM 674 C C . LYS A 1 87 ? 15.165 3.846 -13.373 1.00 93.56 87 LYS A C 1
ATOM 676 O O . LYS A 1 87 ? 14.232 3.867 -12.568 1.00 93.56 87 LYS A O 1
ATOM 681 N N . ARG A 1 88 ? 14.990 3.655 -14.679 1.00 92.31 88 ARG A N 1
ATOM 682 C CA . ARG A 1 88 ? 13.680 3.446 -15.307 1.00 92.31 88 ARG A CA 1
ATOM 683 C C . ARG A 1 88 ? 13.448 1.970 -15.650 1.00 92.31 88 ARG A C 1
ATOM 685 O O . ARG A 1 88 ? 14.396 1.292 -16.054 1.00 92.31 88 ARG A O 1
ATOM 692 N N . PRO A 1 89 ? 12.210 1.468 -15.520 1.00 93.00 89 PRO A N 1
ATOM 693 C CA . PRO A 1 89 ? 11.859 0.125 -15.961 1.00 93.00 89 PRO A CA 1
ATOM 694 C C . PRO A 1 89 ? 11.787 0.069 -17.494 1.00 93.00 89 PRO A C 1
ATOM 696 O O . PRO A 1 89 ? 11.135 0.902 -18.126 1.00 93.00 89 PRO A O 1
ATOM 699 N N . VAL A 1 90 ? 12.453 -0.914 -18.098 1.00 92.56 90 VAL A N 1
ATOM 700 C CA . VAL A 1 90 ? 12.429 -1.195 -19.540 1.00 92.56 90 VAL A CA 1
ATOM 701 C C . VAL A 1 90 ? 12.001 -2.636 -19.757 1.00 92.56 90 VAL A C 1
ATOM 703 O O . VAL A 1 90 ? 12.537 -3.537 -19.120 1.00 92.56 90 VAL A O 1
ATOM 706 N N . ALA A 1 91 ? 11.034 -2.859 -20.645 1.00 94.06 91 ALA A N 1
ATOM 707 C CA . ALA A 1 91 ? 10.606 -4.207 -20.996 1.00 94.06 91 ALA A CA 1
ATOM 708 C C . ALA A 1 91 ? 11.757 -4.997 -21.635 1.00 94.06 91 ALA A C 1
ATOM 710 O O . ALA A 1 91 ? 12.468 -4.489 -22.504 1.00 94.06 91 ALA A O 1
ATOM 711 N N . LYS A 1 92 ? 11.901 -6.252 -21.221 1.00 93.69 92 LYS A N 1
ATOM 712 C CA . LYS A 1 92 ? 12.728 -7.242 -21.906 1.00 93.69 92 LYS A CA 1
ATOM 713 C C . LYS A 1 92 ? 12.094 -7.610 -23.254 1.00 93.69 92 LYS A C 1
ATOM 715 O O . LYS A 1 92 ? 10.863 -7.582 -23.354 1.00 93.69 92 LYS A O 1
ATOM 720 N N . PRO A 1 93 ? 12.901 -8.011 -24.254 1.00 92.31 93 PRO A N 1
ATOM 721 C CA . PRO A 1 93 ? 12.388 -8.392 -25.566 1.00 92.31 93 PRO A CA 1
ATOM 722 C C . PRO A 1 93 ? 11.308 -9.477 -25.476 1.00 92.31 93 PRO A C 1
ATOM 724 O O . PRO A 1 93 ? 11.537 -10.527 -24.877 1.00 92.31 93 PRO A O 1
ATOM 727 N N . GLY A 1 94 ? 10.144 -9.230 -26.077 1.00 92.88 94 GLY A N 1
ATOM 728 C CA . GLY A 1 94 ? 9.012 -10.163 -26.106 1.00 92.88 94 GLY A CA 1
ATOM 729 C C . GLY A 1 94 ? 8.019 -10.015 -24.946 1.00 92.88 94 GLY A C 1
ATOM 730 O O . GLY A 1 94 ? 7.010 -10.719 -24.925 1.00 92.88 94 GLY A O 1
ATOM 731 N N . HIS A 1 95 ? 8.263 -9.106 -23.996 1.00 92.56 95 HIS A N 1
ATOM 732 C CA . HIS A 1 95 ? 7.370 -8.835 -22.862 1.00 92.56 95 HIS A CA 1
ATOM 733 C C . HIS A 1 95 ? 6.644 -7.484 -22.948 1.00 92.56 95 HIS A C 1
ATOM 735 O O . HIS A 1 95 ? 5.861 -7.147 -22.060 1.00 92.56 95 HIS A O 1
ATOM 741 N N . GLU A 1 96 ? 6.862 -6.708 -24.010 1.00 92.88 96 GLU A N 1
ATOM 742 C CA . GLU A 1 96 ? 6.345 -5.348 -24.173 1.00 92.88 96 GLU A CA 1
ATOM 743 C C . GLU A 1 96 ? 4.814 -5.302 -24.122 1.00 92.88 96 GLU A C 1
ATOM 745 O O . GLU A 1 96 ? 4.236 -4.450 -23.445 1.00 92.88 96 GLU A O 1
ATOM 750 N N . ASP A 1 97 ? 4.146 -6.220 -24.820 1.00 92.31 97 ASP A N 1
ATOM 751 C CA . ASP A 1 97 ? 2.685 -6.220 -24.922 1.00 92.31 97 ASP A CA 1
ATOM 752 C C . ASP A 1 97 ? 2.001 -6.678 -23.634 1.00 92.31 97 ASP A C 1
ATOM 754 O O . ASP A 1 97 ? 0.951 -6.146 -23.269 1.00 92.31 97 ASP A O 1
ATOM 758 N N . GLU A 1 98 ? 2.612 -7.608 -22.899 1.00 91.25 98 GLU A N 1
ATOM 759 C CA . GLU A 1 98 ? 2.123 -8.010 -21.580 1.00 91.25 98 GLU A CA 1
ATOM 760 C C . GLU A 1 98 ? 2.370 -6.917 -20.535 1.00 91.25 98 GLU A C 1
ATOM 762 O O . GLU A 1 98 ? 1.490 -6.630 -19.720 1.00 91.25 98 GLU A O 1
ATOM 767 N N . LEU A 1 99 ? 3.517 -6.232 -20.594 1.00 92.69 99 LEU A N 1
ATOM 768 C CA . LEU A 1 99 ? 3.827 -5.134 -19.681 1.00 92.69 99 LEU A CA 1
ATOM 769 C C . LEU A 1 99 ? 2.887 -3.935 -19.884 1.00 92.69 99 LEU A C 1
ATOM 771 O O . LEU A 1 99 ? 2.423 -3.356 -18.904 1.00 92.69 99 LEU A O 1
ATOM 775 N N . LYS A 1 100 ? 2.506 -3.610 -21.129 1.00 92.19 100 LYS A N 1
ATOM 776 C CA . LYS A 1 100 ? 1.504 -2.561 -21.424 1.00 92.19 100 LYS A CA 1
ATOM 777 C C . LYS A 1 100 ? 0.155 -2.814 -20.743 1.00 92.19 100 LYS A C 1
ATOM 779 O O . LYS A 1 100 ? -0.536 -1.864 -20.380 1.00 92.19 100 LYS A O 1
ATOM 784 N N . LYS A 1 101 ? -0.234 -4.080 -20.553 1.00 93.44 101 LYS A N 1
ATOM 785 C CA . LYS A 1 101 ? -1.482 -4.449 -19.863 1.00 93.44 101 LYS A CA 1
ATOM 786 C C . LYS A 1 101 ? -1.370 -4.307 -18.344 1.00 93.44 101 LYS A C 1
ATOM 788 O O . LYS A 1 101 ? -2.396 -4.254 -17.666 1.00 93.44 101 LYS A O 1
ATOM 793 N N . ARG A 1 102 ? -0.164 -4.237 -17.776 1.00 94.06 102 ARG A N 1
ATOM 794 C CA . ARG A 1 102 ? 0.044 -4.139 -16.327 1.00 94.06 102 ARG A CA 1
ATOM 795 C C . ARG A 1 102 ? 0.009 -2.692 -15.846 1.00 94.06 102 ARG A C 1
ATOM 797 O O . ARG A 1 102 ? 1.019 -2.099 -15.490 1.00 94.06 102 ARG A O 1
ATOM 804 N N . THR A 1 103 ? -1.194 -2.131 -15.789 1.00 95.62 103 THR A N 1
ATOM 805 C CA . THR A 1 103 ? -1.456 -0.813 -15.194 1.00 95.62 103 THR A CA 1
ATOM 806 C C . THR A 1 103 ? -2.074 -0.955 -13.804 1.00 95.62 103 THR A C 1
ATOM 808 O O . THR A 1 103 ? -2.719 -1.962 -13.504 1.00 95.62 103 THR A O 1
ATOM 811 N N . LEU A 1 104 ? -1.927 0.064 -12.946 1.00 96.25 104 LEU A N 1
ATOM 812 C CA . LEU A 1 104 ? -2.606 0.077 -11.644 1.00 96.25 104 LEU A CA 1
ATOM 813 C C . LEU A 1 104 ? -4.122 -0.062 -11.811 1.00 96.25 104 LEU A C 1
ATOM 815 O O . LEU A 1 104 ? -4.738 -0.837 -11.090 1.00 96.25 104 LEU A O 1
ATOM 819 N N . THR A 1 105 ? -4.713 0.611 -12.798 1.00 96.44 105 THR A N 1
ATOM 820 C CA . THR A 1 105 ? -6.138 0.470 -13.116 1.00 96.44 105 THR A CA 1
ATOM 821 C C . THR A 1 105 ? -6.517 -0.993 -13.347 1.00 96.44 105 THR A C 1
ATOM 823 O O . THR A 1 105 ? -7.448 -1.488 -12.719 1.00 96.44 105 THR A O 1
ATOM 826 N N . ASN A 1 106 ? -5.754 -1.722 -14.166 1.00 96.62 106 ASN A N 1
ATOM 827 C CA . ASN A 1 106 ? -6.029 -3.134 -14.431 1.00 96.62 106 ASN A CA 1
ATOM 828 C C . ASN A 1 106 ? -5.833 -4.011 -13.186 1.00 96.62 106 ASN A C 1
ATOM 830 O O . ASN A 1 106 ? -6.642 -4.905 -12.941 1.00 96.62 106 ASN A O 1
ATOM 834 N N . LEU A 1 107 ? -4.816 -3.730 -12.365 1.00 96.81 107 LEU A N 1
ATOM 835 C CA . LEU A 1 107 ? -4.601 -4.429 -11.096 1.00 96.81 107 LEU A CA 1
ATOM 836 C C . LEU A 1 107 ? -5.793 -4.274 -10.143 1.00 96.81 107 LEU A C 1
ATOM 838 O O . LEU A 1 107 ? -6.262 -5.257 -9.569 1.00 96.81 107 LEU A O 1
ATOM 842 N N . TYR A 1 108 ? -6.280 -3.048 -9.969 1.00 97.69 108 TYR A N 1
ATOM 843 C CA . TYR A 1 108 ? -7.383 -2.762 -9.055 1.00 97.69 108 TYR A CA 1
ATOM 844 C C . TYR A 1 108 ? -8.736 -3.241 -9.591 1.00 97.69 108 TYR A C 1
ATOM 846 O O . TYR A 1 108 ? -9.575 -3.643 -8.790 1.00 97.69 108 TYR A O 1
ATOM 854 N N . ASN A 1 109 ? -8.922 -3.286 -10.914 1.00 96.94 109 ASN A N 1
ATOM 855 C CA . ASN A 1 109 ? -10.102 -3.896 -11.531 1.00 96.94 109 ASN A CA 1
ATOM 856 C C . ASN A 1 109 ? -10.121 -5.420 -11.348 1.00 96.94 109 ASN A C 1
ATOM 858 O O . ASN A 1 109 ? -11.160 -5.986 -11.025 1.00 96.94 109 ASN A O 1
ATOM 862 N N . ALA A 1 110 ? -8.976 -6.087 -11.529 1.00 95.62 110 ALA A N 1
ATOM 863 C CA . ALA A 1 110 ? -8.865 -7.532 -11.329 1.00 95.62 110 ALA A CA 1
ATOM 864 C C . ALA A 1 110 ? -8.940 -7.935 -9.847 1.00 95.62 110 ALA A C 1
ATOM 866 O O . ALA A 1 110 ? -9.347 -9.053 -9.539 1.00 95.62 110 ALA A O 1
ATOM 867 N N . LYS A 1 111 ? -8.517 -7.039 -8.942 1.00 95.44 111 LYS A N 1
ATOM 868 C CA . LYS A 1 111 ? -8.539 -7.184 -7.476 1.00 95.44 111 LYS A CA 1
ATOM 869 C C . LYS A 1 111 ? -8.145 -8.599 -6.999 1.00 95.44 111 LYS A C 1
ATOM 871 O O . LYS A 1 111 ? -8.940 -9.284 -6.355 1.00 95.44 111 LYS A O 1
ATOM 876 N N . PRO A 1 112 ? -6.920 -9.064 -7.306 1.00 97.06 112 PRO A N 1
ATOM 877 C CA . PRO A 1 112 ? -6.479 -10.400 -6.917 1.00 97.06 112 PRO A CA 1
ATOM 878 C C . PRO A 1 112 ? -6.439 -10.559 -5.389 1.00 97.06 112 PRO A C 1
ATOM 880 O O . PRO A 1 112 ? -6.178 -9.598 -4.666 1.00 97.06 112 PRO A O 1
ATOM 883 N N . ALA A 1 113 ? -6.614 -11.787 -4.891 1.00 97.62 113 ALA A N 1
ATOM 884 C CA . ALA A 1 113 ? -6.714 -12.068 -3.452 1.00 97.62 113 ALA A CA 1
ATOM 885 C C . ALA A 1 113 ? -5.526 -11.532 -2.629 1.00 97.62 113 ALA A C 1
ATOM 887 O O . ALA A 1 113 ? -5.711 -11.009 -1.531 1.00 97.62 113 ALA A O 1
ATOM 888 N N . TRP A 1 114 ? -4.303 -11.589 -3.170 1.00 97.38 114 TRP A N 1
ATOM 889 C CA . TRP A 1 114 ? -3.125 -11.038 -2.493 1.00 97.38 114 TRP A CA 1
ATOM 890 C C . TRP A 1 114 ? -3.226 -9.521 -2.275 1.00 97.38 114 TRP A C 1
ATOM 892 O O . TRP A 1 114 ? -2.745 -9.024 -1.258 1.00 97.38 114 TRP A O 1
ATOM 902 N N . LEU A 1 115 ? -3.855 -8.787 -3.203 1.00 97.75 115 LEU A N 1
ATOM 903 C CA . LEU A 1 115 ? -4.020 -7.338 -3.110 1.00 97.75 115 LEU A CA 1
ATOM 904 C C . LEU A 1 115 ? -5.021 -7.013 -2.007 1.00 97.75 115 LEU A C 1
ATOM 906 O O . LEU A 1 115 ? -4.742 -6.164 -1.166 1.00 97.75 115 LEU A O 1
ATOM 910 N N . THR A 1 116 ? -6.146 -7.731 -1.970 1.00 97.31 116 THR A N 1
ATOM 911 C CA . THR A 1 116 ? -7.134 -7.615 -0.893 1.00 97.31 116 THR A CA 1
ATOM 912 C C . THR A 1 116 ? -6.505 -7.872 0.469 1.00 97.31 116 THR A C 1
ATOM 914 O O . THR A 1 116 ? -6.615 -7.023 1.347 1.00 97.31 116 THR A O 1
ATOM 917 N N . ASN A 1 117 ? -5.768 -8.971 0.626 1.00 97.25 117 ASN A N 1
ATOM 918 C CA . ASN A 1 117 ? -5.120 -9.306 1.894 1.00 97.25 117 ASN A CA 1
ATOM 919 C C . ASN A 1 117 ? -4.088 -8.246 2.319 1.00 97.25 117 ASN A C 1
ATOM 921 O O . ASN A 1 117 ? -3.968 -7.931 3.502 1.00 97.25 117 ASN A O 1
ATOM 925 N N . ALA A 1 118 ? -3.344 -7.677 1.364 1.00 97.50 118 ALA A N 1
ATOM 926 C CA . ALA A 1 118 ? -2.373 -6.622 1.645 1.00 97.50 118 ALA A CA 1
ATOM 927 C C . ALA A 1 118 ? -3.041 -5.312 2.099 1.00 97.50 118 ALA A C 1
ATOM 929 O O . ALA A 1 118 ? -2.543 -4.677 3.028 1.00 97.50 118 ALA A O 1
ATOM 930 N N . HIS A 1 119 ? -4.172 -4.928 1.494 1.00 97.62 119 HIS A N 1
ATOM 931 C CA . HIS A 1 119 ? -4.968 -3.780 1.955 1.00 97.62 119 HIS A CA 1
ATOM 932 C C . HIS A 1 119 ? -5.561 -4.030 3.340 1.00 97.62 119 HIS A C 1
ATOM 934 O O . HIS A 1 119 ? -5.349 -3.220 4.230 1.00 97.62 119 HIS A O 1
ATOM 940 N N . GLN A 1 120 ? -6.165 -5.196 3.577 1.00 96.94 120 GLN A N 1
ATOM 941 C CA . GLN A 1 120 ? -6.720 -5.549 4.891 1.00 96.94 120 GLN A CA 1
ATOM 942 C C . GLN A 1 120 ? -5.667 -5.524 6.010 1.00 96.94 120 GLN A C 1
ATOM 944 O O . GLN A 1 120 ? -5.957 -5.123 7.137 1.00 96.94 120 GLN A O 1
ATOM 949 N N . ALA A 1 121 ? -4.430 -5.939 5.718 1.00 96.81 121 ALA A N 1
ATOM 950 C CA . ALA A 1 121 ? -3.327 -5.851 6.672 1.00 96.81 121 ALA A CA 1
ATOM 951 C C . ALA A 1 121 ? -2.962 -4.393 7.002 1.00 96.81 121 ALA A C 1
ATOM 953 O O . ALA A 1 121 ? -2.735 -4.071 8.171 1.00 96.81 121 ALA A O 1
ATOM 954 N N . LEU A 1 122 ? -2.932 -3.518 5.991 1.00 97.81 122 LEU A N 1
ATOM 955 C CA . LEU A 1 122 ? -2.705 -2.086 6.179 1.00 97.81 122 LEU A CA 1
ATOM 956 C C . LEU A 1 122 ? -3.848 -1.442 6.973 1.00 97.81 122 LEU A C 1
ATOM 958 O O . LEU A 1 122 ? -3.583 -0.755 7.959 1.00 97.81 122 LEU A O 1
ATOM 962 N N . ASP A 1 123 ? -5.099 -1.724 6.615 1.00 96.62 123 ASP A N 1
ATOM 963 C CA . ASP A 1 123 ? -6.277 -1.183 7.293 1.00 96.62 123 ASP A CA 1
ATOM 964 C C . ASP A 1 123 ? -6.322 -1.609 8.763 1.00 96.62 123 ASP A C 1
ATOM 966 O O . ASP A 1 123 ? -6.572 -0.789 9.644 1.00 96.62 123 ASP A O 1
ATOM 970 N N . LYS A 1 124 ? -5.968 -2.864 9.067 1.00 96.19 124 LYS A N 1
ATOM 971 C CA . LYS A 1 124 ? -5.849 -3.348 10.448 1.00 96.19 124 LYS A CA 1
ATOM 972 C C . LYS A 1 124 ? -4.767 -2.609 11.240 1.00 96.19 124 LYS A C 1
ATOM 974 O O . LYS A 1 124 ? -4.979 -2.296 12.416 1.00 96.19 124 LYS A O 1
ATOM 979 N N . ALA A 1 125 ? -3.612 -2.332 10.631 1.00 96.31 125 ALA A N 1
ATOM 980 C CA . ALA A 1 125 ? -2.545 -1.566 11.279 1.00 96.31 125 ALA A CA 1
ATOM 981 C C . ALA A 1 125 ? -3.001 -0.129 11.581 1.00 96.31 125 ALA A C 1
ATOM 983 O O . ALA A 1 125 ? -2.784 0.372 12.687 1.00 96.31 125 ALA A O 1
ATOM 984 N N . VAL A 1 126 ? -3.710 0.499 10.638 1.00 96.31 126 VAL A N 1
ATOM 985 C CA . VAL A 1 126 ? -4.311 1.825 10.819 1.00 96.31 126 VAL A CA 1
ATOM 986 C C . VAL A 1 126 ? -5.370 1.793 11.921 1.00 96.31 126 VAL A C 1
ATOM 988 O O . VAL A 1 126 ? -5.271 2.564 12.870 1.00 96.31 126 VAL A O 1
ATOM 991 N N . ALA A 1 127 ? -6.328 0.869 11.875 1.00 95.19 127 ALA A N 1
ATOM 992 C CA . ALA A 1 127 ? -7.369 0.730 12.891 1.00 95.19 127 ALA A CA 1
ATOM 993 C C . ALA A 1 127 ? -6.782 0.545 14.302 1.00 95.19 127 ALA A C 1
ATOM 995 O O . ALA A 1 127 ? -7.220 1.191 15.255 1.00 95.19 127 ALA A O 1
ATOM 996 N N . THR A 1 128 ? -5.713 -0.248 14.424 1.00 94.06 128 THR A N 1
ATOM 997 C CA . THR A 1 128 ? -4.970 -0.411 15.682 1.00 94.06 128 THR A CA 1
ATOM 998 C C . THR A 1 128 ? -4.379 0.916 16.168 1.00 94.06 128 THR A C 1
ATOM 1000 O O . THR A 1 128 ? -4.466 1.223 17.357 1.00 94.06 128 THR A O 1
ATOM 1003 N N . ALA A 1 129 ? -3.832 1.742 15.269 1.00 93.50 129 ALA A N 1
ATOM 1004 C CA . ALA A 1 129 ? -3.314 3.073 15.599 1.00 93.50 129 ALA A CA 1
ATOM 1005 C C . ALA A 1 129 ? -4.413 4.057 16.041 1.00 93.50 129 ALA A C 1
ATOM 1007 O O . ALA A 1 129 ? -4.167 4.919 16.885 1.00 93.50 129 ALA A O 1
ATOM 1008 N N . TYR A 1 130 ? -5.635 3.899 15.524 1.00 92.44 130 TYR A N 1
ATOM 1009 C CA . TYR A 1 130 ? -6.830 4.606 16.002 1.00 92.44 130 TYR A CA 1
ATOM 1010 C C . TYR A 1 130 ? -7.393 4.030 17.317 1.00 92.44 130 TYR A C 1
ATOM 1012 O O . TYR A 1 130 ? -8.328 4.598 17.883 1.00 92.44 130 TYR A O 1
ATOM 1020 N N . GLY A 1 131 ? -6.825 2.934 17.832 1.00 91.94 131 GLY A N 1
ATOM 1021 C CA . GLY A 1 131 ? -7.260 2.267 19.060 1.00 91.94 131 GLY A CA 1
ATOM 1022 C C . GLY A 1 131 ? -8.443 1.309 18.879 1.00 91.94 131 GLY A C 1
ATOM 1023 O O . GLY A 1 131 ? -9.025 0.871 19.872 1.00 91.94 131 GLY A O 1
ATOM 1024 N N . TRP A 1 132 ? -8.813 0.971 17.643 1.00 93.81 132 TRP A N 1
ATOM 1025 C CA . TRP A 1 132 ? -9.944 0.094 17.333 1.00 93.81 132 TRP A CA 1
ATOM 1026 C C . TRP A 1 132 ? -9.513 -1.375 17.392 1.00 93.81 132 TRP A C 1
ATOM 1028 O O . TRP A 1 132 ? -8.896 -1.898 16.465 1.00 93.81 132 TRP A O 1
ATOM 1038 N N . LYS A 1 133 ? -9.8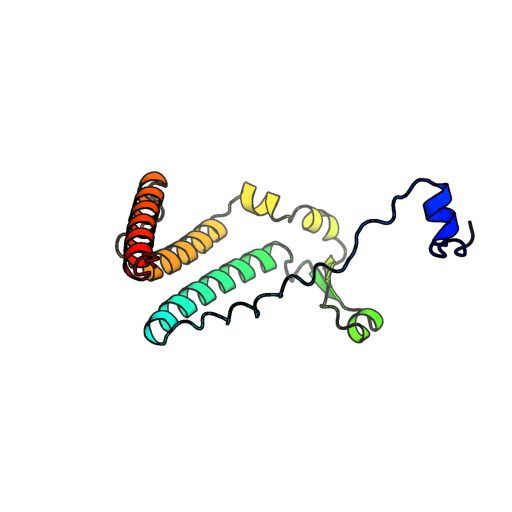23 -2.050 18.504 1.00 89.31 133 LYS A N 1
ATOM 1039 C CA . LYS A 1 133 ? -9.475 -3.470 18.725 1.00 89.31 133 LYS A CA 1
ATOM 1040 C C . LYS A 1 133 ? -10.462 -4.451 18.087 1.00 89.31 133 LYS A C 1
ATOM 1042 O O . LYS A 1 133 ? -10.143 -5.625 17.947 1.00 89.31 133 LYS A O 1
ATOM 1047 N N . ASP A 1 134 ? -11.644 -3.967 17.732 1.00 92.88 134 ASP A N 1
ATOM 1048 C CA . ASP A 1 134 ? -12.771 -4.707 17.163 1.00 92.88 134 ASP A CA 1
ATOM 1049 C C . ASP A 1 134 ? -12.877 -4.559 15.638 1.00 92.88 134 ASP A C 1
ATOM 1051 O O . ASP A 1 134 ? -13.844 -5.021 15.035 1.00 92.88 134 ASP A O 1
ATOM 1055 N N . TYR A 1 135 ? -11.900 -3.906 15.001 1.00 94.88 135 TYR A N 1
ATOM 1056 C CA . TYR A 1 135 ? -11.901 -3.736 13.555 1.00 94.88 135 TYR A CA 1
ATOM 1057 C C . TYR A 1 135 ? -11.866 -5.089 12.837 1.00 94.88 135 TYR A C 1
ATOM 1059 O O . TYR A 1 135 ? -11.013 -5.942 13.105 1.00 94.88 135 TYR A O 1
ATOM 1067 N N . THR A 1 136 ? -12.770 -5.239 11.873 1.00 94.31 136 THR A N 1
ATOM 1068 C CA . THR A 1 136 ? -12.804 -6.356 10.932 1.00 94.31 136 THR A CA 1
ATOM 1069 C C . THR A 1 136 ? -12.867 -5.809 9.506 1.00 94.31 136 THR A C 1
ATOM 1071 O O . THR A 1 136 ? -13.432 -4.733 9.301 1.00 94.31 136 THR A O 1
ATOM 1074 N N . PRO A 1 137 ? -12.320 -6.527 8.509 1.00 92.56 137 PRO A N 1
ATOM 1075 C CA . PRO A 1 137 ? -12.425 -6.120 7.108 1.00 92.56 137 PRO A CA 1
ATOM 1076 C C . PRO A 1 137 ? -13.859 -5.967 6.589 1.00 92.56 137 PRO A C 1
ATOM 1078 O O . PRO A 1 137 ? -14.075 -5.233 5.632 1.00 92.56 137 PRO A O 1
ATOM 1081 N N . ASP A 1 138 ? -14.816 -6.657 7.212 1.00 94.06 138 ASP A N 1
ATOM 1082 C CA . ASP A 1 138 ? -16.234 -6.638 6.837 1.00 94.06 138 ASP A CA 1
ATOM 1083 C C . ASP A 1 138 ? -17.028 -5.540 7.570 1.00 94.06 138 ASP A C 1
ATOM 1085 O O . ASP A 1 138 ? -18.247 -5.439 7.413 1.00 94.06 138 ASP A O 1
ATOM 1089 N N . MET A 1 139 ? -16.361 -4.717 8.392 1.00 94.38 139 MET A N 1
ATOM 1090 C CA . MET A 1 139 ? -16.990 -3.590 9.078 1.00 94.38 139 MET A CA 1
ATOM 1091 C C . MET A 1 139 ? -17.585 -2.612 8.048 1.00 94.38 139 MET A C 1
ATOM 1093 O O . MET A 1 139 ? -16.858 -2.157 7.165 1.00 94.38 139 MET A O 1
ATOM 1097 N N . PRO A 1 140 ? -18.875 -2.242 8.158 1.00 95.31 140 PRO A N 1
ATOM 1098 C CA . PRO A 1 140 ? -19.501 -1.338 7.200 1.00 95.31 140 PRO A CA 1
ATOM 1099 C C . PRO A 1 140 ? -18.863 0.055 7.198 1.00 95.31 140 PRO A C 1
ATOM 1101 O O . PRO A 1 140 ? -18.592 0.620 8.259 1.00 95.31 140 PRO A O 1
ATOM 1104 N N . ASP A 1 141 ? -18.752 0.669 6.019 1.00 93.31 141 ASP A N 1
ATOM 1105 C CA . ASP A 1 141 ? -18.219 2.031 5.861 1.00 93.31 141 ASP A CA 1
ATOM 1106 C C . ASP A 1 141 ? -18.940 3.059 6.747 1.00 93.31 141 ASP A C 1
ATOM 1108 O O . ASP A 1 141 ? -18.312 3.963 7.295 1.00 93.31 141 ASP A O 1
ATOM 1112 N N . ALA A 1 142 ? -20.254 2.908 6.939 1.00 95.69 142 ALA A N 1
ATOM 1113 C CA . ALA A 1 142 ? -21.046 3.796 7.789 1.00 95.69 142 ALA A CA 1
ATOM 1114 C C . ALA A 1 142 ? -20.555 3.815 9.251 1.00 95.69 142 ALA A C 1
ATOM 1116 O O . ALA A 1 142 ? -20.481 4.887 9.853 1.00 95.69 142 ALA A O 1
ATOM 1117 N N . GLU A 1 143 ? -20.165 2.659 9.796 1.00 94.94 143 GLU A N 1
ATOM 1118 C CA . GLU A 1 143 ? -19.624 2.537 11.158 1.00 94.94 143 GLU A CA 1
ATOM 1119 C C . GLU A 1 143 ? -18.256 3.226 11.256 1.00 94.94 143 GLU A C 1
ATOM 1121 O O . GLU A 1 143 ? -18.000 4.011 12.174 1.00 94.94 143 GLU A O 1
ATOM 1126 N N . ILE A 1 144 ? -17.388 3.004 10.263 1.00 94.50 144 ILE A N 1
ATOM 1127 C CA . ILE A 1 144 ? -16.074 3.656 10.176 1.00 94.50 144 ILE A CA 1
ATOM 1128 C C . ILE A 1 144 ? -16.242 5.183 10.133 1.00 94.50 144 ILE A C 1
ATOM 1130 O O . ILE A 1 144 ? -15.595 5.906 10.898 1.00 94.50 144 ILE A O 1
ATOM 1134 N N . LEU A 1 145 ? -17.138 5.688 9.280 1.00 95.62 145 LEU A N 1
ATOM 1135 C CA . LEU A 1 145 ? -17.412 7.120 9.142 1.00 95.62 145 LEU A CA 1
ATOM 1136 C C . LEU A 1 145 ? -17.980 7.725 10.429 1.00 95.62 145 LEU A C 1
ATOM 1138 O O . LEU A 1 145 ? -17.561 8.816 10.821 1.00 95.62 145 LEU A O 1
ATOM 1142 N N . GLN A 1 146 ? -18.882 7.023 11.118 1.00 96.12 146 GLN A N 1
ATOM 1143 C CA . GLN A 1 146 ? -19.448 7.478 12.386 1.00 96.12 146 GLN A CA 1
ATOM 1144 C C . GLN A 1 146 ? -18.367 7.646 13.462 1.00 96.12 146 GLN A C 1
ATOM 1146 O O . GLN A 1 146 ? -18.314 8.684 14.129 1.00 96.12 146 GLN A O 1
ATOM 1151 N N . ARG A 1 147 ? -17.460 6.669 13.598 1.00 94.38 147 ARG A N 1
ATOM 1152 C CA . ARG A 1 147 ? -16.341 6.735 14.555 1.00 94.38 147 ARG A CA 1
ATOM 1153 C C . ARG A 1 147 ? -15.396 7.894 14.247 1.00 94.38 147 ARG A C 1
ATOM 1155 O O . ARG A 1 147 ? -14.997 8.628 15.155 1.00 94.38 147 ARG A O 1
ATOM 1162 N N . LEU A 1 148 ? -15.053 8.087 12.972 1.00 94.50 148 LEU A N 1
ATOM 1163 C CA . LEU A 1 148 ? -14.201 9.199 12.542 1.00 94.50 148 LEU A CA 1
ATOM 1164 C C . LEU A 1 148 ? -14.866 10.556 12.793 1.00 94.50 148 LEU A C 1
ATOM 1166 O O . LEU A 1 148 ? -14.208 11.477 13.279 1.00 94.50 148 LEU A O 1
ATOM 1170 N N . LEU A 1 149 ? -16.167 10.677 12.520 1.00 94.44 149 LEU A N 1
ATOM 1171 C CA . LEU A 1 149 ? -16.927 11.891 12.802 1.00 94.44 149 LEU A CA 1
ATOM 1172 C C . LEU A 1 149 ? -16.921 12.211 14.300 1.00 94.44 149 LEU A C 1
ATOM 1174 O O . LEU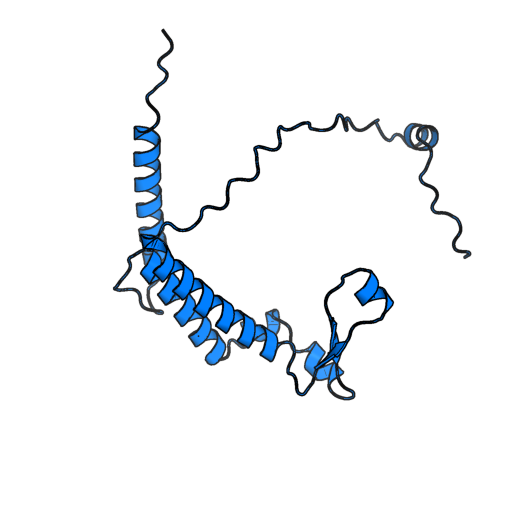 A 1 149 ? -16.605 13.338 14.679 1.00 94.44 149 LEU A O 1
ATOM 1178 N N . GLN A 1 150 ? -17.199 11.226 15.156 1.00 93.44 150 GLN A N 1
ATOM 1179 C CA . GLN A 1 150 ? -17.176 11.408 16.608 1.00 93.44 150 GLN A CA 1
ATOM 1180 C C . GLN A 1 150 ? -15.797 11.871 17.103 1.00 93.44 150 GLN A C 1
ATOM 1182 O O . GLN A 1 150 ? -15.709 12.813 17.894 1.00 93.44 150 GLN A O 1
ATOM 1187 N N . LEU A 1 151 ? -14.718 11.255 16.608 1.00 92.06 151 LEU A N 1
ATOM 1188 C CA . LEU A 1 151 ? -13.348 11.653 16.937 1.00 92.06 151 LEU A CA 1
ATOM 1189 C C . LEU A 1 151 ? -13.056 13.098 16.510 1.00 92.06 151 LEU A C 1
ATOM 1191 O O . LEU A 1 151 ? -12.439 13.858 17.261 1.00 92.06 151 LEU A O 1
ATOM 1195 N N . ASN A 1 152 ? -13.504 13.490 15.318 1.00 92.88 152 ASN A N 1
ATOM 1196 C CA . ASN A 1 152 ? -13.323 14.846 14.811 1.00 92.88 152 ASN A CA 1
ATOM 1197 C C . ASN A 1 152 ? -14.087 15.870 15.660 1.00 92.88 152 ASN A C 1
ATOM 1199 O O . ASN A 1 152 ? -13.495 16.867 16.064 1.00 92.88 152 ASN A O 1
ATOM 1203 N N . LEU A 1 153 ? -15.341 15.588 16.032 1.00 93.31 153 LEU A N 1
ATOM 1204 C CA . LEU A 1 153 ? -16.132 16.453 16.918 1.00 93.31 153 LEU A CA 1
ATOM 1205 C C . LEU A 1 153 ? -15.460 16.651 18.287 1.00 93.31 153 LEU A C 1
ATOM 1207 O O . LEU A 1 153 ? -15.381 17.775 18.782 1.00 93.31 153 LEU A O 1
ATOM 1211 N N . GLN A 1 154 ? -14.913 15.584 18.882 1.00 91.00 154 GLN A N 1
ATOM 1212 C CA . GLN A 1 154 ? -14.170 15.667 20.148 1.00 91.00 154 GLN A CA 1
ATOM 1213 C C . GLN A 1 154 ? -12.909 16.533 20.030 1.00 91.00 154 GLN A C 1
ATOM 1215 O O . GLN A 1 154 ? -12.596 17.312 20.933 1.00 91.00 154 GLN A O 1
ATOM 1220 N N . ARG A 1 155 ? -12.172 16.403 18.921 1.00 88.56 155 ARG A N 1
ATOM 1221 C CA . ARG A 1 155 ? -10.968 17.201 18.658 1.00 88.56 155 ARG A CA 1
ATOM 1222 C C . ARG A 1 155 ? -11.305 18.674 18.463 1.00 88.56 155 ARG A C 1
ATOM 1224 O O . ARG A 1 155 ? -10.628 19.505 19.061 1.00 88.56 155 ARG A O 1
ATOM 1231 N N . THR A 1 156 ? -12.360 18.990 17.713 1.00 84.25 156 THR A N 1
ATOM 1232 C CA . THR A 1 156 ? -12.839 20.368 17.542 1.00 84.25 156 THR A CA 1
ATOM 1233 C C . THR A 1 156 ? -13.263 20.968 18.879 1.00 84.25 156 THR A C 1
ATOM 1235 O O . THR A 1 156 ? -12.775 22.036 19.229 1.00 84.25 156 THR A O 1
ATOM 1238 N N . GLY A 1 157 ? -14.057 20.255 19.688 1.00 76.00 157 GLY A N 1
ATOM 1239 C CA . GLY A 1 157 ? -14.449 20.728 21.022 1.00 76.00 157 GLY A CA 1
ATOM 1240 C C . GLY A 1 157 ? -13.252 20.985 21.948 1.00 76.00 157 GLY A C 1
ATOM 1241 O O . GLY A 1 157 ? -13.214 21.990 22.656 1.00 76.00 157 GLY A O 1
ATOM 1242 N N . ARG A 1 158 ? -12.221 20.128 21.890 1.00 69.69 158 ARG A N 1
ATOM 1243 C CA . ARG A 1 158 ? -10.968 20.323 22.636 1.00 69.69 158 ARG A CA 1
ATOM 1244 C C . ARG A 1 158 ? -10.167 21.524 22.119 1.00 69.69 158 ARG A C 1
ATOM 1246 O O . ARG A 1 158 ? -9.664 22.293 22.930 1.00 69.69 158 ARG A O 1
ATOM 1253 N N . GLN A 1 159 ? -10.064 21.725 20.807 1.00 60.59 159 GLN A N 1
ATOM 1254 C CA . GLN A 1 159 ? -9.371 22.884 20.230 1.00 60.59 159 GLN A CA 1
ATOM 1255 C C . GLN A 1 159 ? -10.072 24.207 20.563 1.00 60.59 159 GLN A C 1
ATOM 1257 O O . GLN A 1 159 ? -9.399 25.154 20.962 1.00 60.59 159 GLN A O 1
ATOM 1262 N N . SER A 1 160 ? -11.407 24.246 20.512 1.00 57.22 160 SER A N 1
ATOM 1263 C CA . SER A 1 160 ? -12.198 25.412 20.927 1.00 57.22 160 SER A CA 1
ATOM 1264 C C . SER A 1 160 ? -12.038 25.739 22.415 1.00 57.22 160 SER A C 1
ATOM 1266 O O . SER A 1 160 ? -12.113 26.901 22.789 1.00 57.22 160 SER A O 1
ATOM 1268 N N . SER A 1 161 ? -11.774 24.740 23.267 1.00 55.88 161 SER A N 1
ATOM 1269 C CA . SER A 1 161 ? -11.500 24.955 24.698 1.00 55.88 161 SER A CA 1
ATOM 1270 C C . SER A 1 161 ? -10.067 25.418 25.014 1.00 55.88 161 SER A C 1
ATOM 1272 O O . SER A 1 161 ? -9.826 25.940 26.098 1.00 55.88 161 SER A O 1
ATOM 1274 N N . ILE A 1 162 ? -9.114 25.234 24.089 1.00 53.56 162 ILE A N 1
ATOM 1275 C CA . ILE A 1 162 ? -7.690 25.589 24.265 1.00 53.56 162 ILE A CA 1
ATOM 1276 C C . ILE A 1 162 ? -7.382 27.013 23.770 1.00 53.56 162 ILE A C 1
ATOM 1278 O O . ILE A 1 162 ? -6.386 27.599 24.186 1.00 53.56 162 ILE A O 1
ATOM 1282 N N . GLN A 1 163 ? -8.234 27.606 22.931 1.00 42.34 163 GLN A N 1
ATOM 1283 C CA . GLN A 1 163 ? -8.184 29.035 22.620 1.00 42.34 163 GLN A CA 1
ATOM 1284 C C . GLN A 1 163 ? -9.091 29.797 23.596 1.00 42.34 163 GLN A C 1
ATOM 1286 O O . GLN A 1 163 ? -10.303 29.829 23.377 1.00 42.34 163 GLN A O 1
ATOM 1291 N N . PRO A 1 164 ? -8.567 30.418 24.673 1.00 44.91 164 PRO A N 1
ATOM 1292 C CA . PRO A 1 164 ? -9.376 31.357 25.428 1.00 44.91 164 PRO A CA 1
ATOM 1293 C C . PRO A 1 164 ? -9.796 32.487 24.487 1.00 44.91 164 PRO A C 1
ATOM 1295 O O . PRO A 1 164 ? -8.974 33.049 23.759 1.00 44.91 164 PRO A O 1
ATOM 1298 N N . HIS A 1 165 ? -11.096 32.783 24.499 1.00 43.12 165 HIS A N 1
ATOM 1299 C CA . HIS A 1 165 ? -11.686 33.984 23.926 1.00 43.12 165 HIS A CA 1
ATOM 1300 C C . HIS A 1 165 ? -10.771 35.187 24.208 1.00 43.12 165 HIS A C 1
ATOM 1302 O O . HIS A 1 165 ? -10.656 35.632 25.349 1.00 43.12 165 HIS A O 1
ATOM 1308 N N . HIS A 1 166 ? -10.132 35.738 23.172 1.00 45.28 166 HIS A N 1
ATOM 1309 C CA . HIS A 1 166 ? -9.638 37.110 23.222 1.00 45.28 166 HIS A CA 1
ATOM 1310 C C . HIS A 1 166 ? -10.863 38.031 23.216 1.00 45.28 166 HIS A C 1
ATOM 1312 O O . HIS A 1 166 ? -11.271 38.558 22.182 1.00 45.28 166 HIS A O 1
ATOM 1318 N N . GLU A 1 167 ? -11.492 38.169 24.379 1.00 38.59 167 GLU A N 1
ATOM 1319 C CA . GLU A 1 167 ? -12.527 39.160 24.619 1.00 38.59 167 GLU A CA 1
ATOM 1320 C C . GLU A 1 167 ? -11.833 40.523 24.687 1.00 38.59 167 GLU A C 1
ATOM 1322 O O . GLU A 1 167 ? -11.172 40.874 25.666 1.00 38.59 167 GLU A O 1
ATOM 1327 N N . LYS A 1 168 ? -11.882 41.247 23.564 1.00 44.81 168 LYS A N 1
ATOM 1328 C CA . LYS A 1 168 ? -11.406 42.627 23.471 1.00 44.81 168 LYS A CA 1
ATOM 1329 C C . LYS A 1 168 ? -12.257 43.483 24.414 1.00 44.81 168 LYS A C 1
ATOM 1331 O O . LYS A 1 168 ? -13.441 43.676 24.146 1.00 44.81 168 LYS A O 1
ATOM 1336 N N . ARG A 1 169 ? -11.651 43.965 25.500 1.00 46.00 169 ARG A N 1
ATOM 1337 C CA . ARG A 1 169 ? -12.093 45.178 26.198 1.00 46.00 169 ARG A CA 1
ATOM 1338 C C . ARG A 1 169 ? -11.490 46.404 25.532 1.00 46.00 169 ARG A C 1
ATOM 1340 O O . ARG A 1 169 ? -10.343 46.286 25.043 1.00 46.00 169 ARG A O 1
#

pLDDT: mean 81.08, std 20.05, range [35.62, 98.0]

Sequence (169 aa):
MTPADTNPKSDEEKRALGYKDSDNQARTGEYAAPIPAIIANESQRPAALAIAEAAFKLNQLRSNWLNPPEWVDWVITPEELKAGFPKRPVAKPGHEDELKKRTLTNLYNAKPAWLTNAHQALDKAVATAYGWKDYTPDMPDAEILQRLLQLNLQRTGRQSSIQPHHEKR